Protein AF-A0A0A1UG20-F1 (afdb_monomer_lite)

Structure (mmCIF, N/CA/C/O backbone):
data_AF-A0A0A1UG20-F1
#
_entry.id   AF-A0A0A1UG20-F1
#
loop_
_atom_site.group_PDB
_atom_site.id
_atom_site.type_symbol
_atom_site.label_atom_id
_atom_site.label_alt_id
_atom_site.label_comp_id
_atom_site.label_asym_id
_atom_site.label_entity_id
_atom_site.label_seq_id
_atom_site.pdbx_PDB_ins_code
_atom_site.Cartn_x
_atom_site.Cartn_y
_atom_site.Cartn_z
_atom_site.occupancy
_atom_site.B_iso_or_equiv
_atom_site.auth_seq_id
_atom_site.auth_comp_id
_atom_site.auth_asym_id
_atom_site.auth_atom_id
_atom_site.pdbx_PDB_model_num
ATOM 1 N N . MET A 1 1 ? -6.340 -37.359 -7.517 1.00 39.59 1 MET A N 1
ATOM 2 C CA . MET A 1 1 ? -6.423 -36.038 -6.867 1.00 39.59 1 MET A CA 1
ATOM 3 C C . MET A 1 1 ? -5.984 -35.057 -7.921 1.00 39.59 1 MET A C 1
ATOM 5 O O . MET A 1 1 ? -4.804 -35.014 -8.227 1.00 39.59 1 MET A O 1
ATOM 9 N N . GLU A 1 2 ? -6.944 -34.431 -8.585 1.00 35.59 2 GLU A N 1
ATOM 10 C CA . GLU A 1 2 ? -6.674 -33.446 -9.628 1.00 35.59 2 GLU A CA 1
ATOM 11 C C . GLU A 1 2 ? -6.746 -32.072 -8.964 1.00 35.59 2 GLU A C 1
ATOM 13 O O . GLU A 1 2 ? -7.777 -31.706 -8.395 1.00 35.59 2 GLU A O 1
ATOM 18 N N . ASP A 1 3 ? -5.610 -31.373 -8.945 1.00 33.16 3 ASP A N 1
ATOM 19 C CA . ASP A 1 3 ? -5.498 -30.003 -8.455 1.00 33.16 3 ASP A CA 1
ATOM 20 C C . ASP A 1 3 ? -6.307 -29.081 -9.366 1.00 33.16 3 ASP A C 1
ATOM 22 O O . ASP A 1 3 ? -5.946 -28.801 -10.510 1.00 33.16 3 ASP A O 1
ATOM 26 N N . ASN A 1 4 ? -7.433 -28.616 -8.839 1.00 36.88 4 ASN A N 1
ATOM 27 C CA . ASN A 1 4 ? -8.356 -27.740 -9.537 1.00 36.88 4 ASN A CA 1
ATOM 28 C C . ASN A 1 4 ? -7.857 -26.293 -9.394 1.00 36.88 4 ASN A C 1
ATOM 30 O O . ASN A 1 4 ? -8.281 -25.551 -8.506 1.00 36.88 4 ASN A O 1
ATOM 34 N N . THR A 1 5 ? -6.890 -25.908 -10.230 1.00 36.38 5 THR A N 1
ATOM 35 C CA . THR A 1 5 ? -6.429 -24.517 -10.319 1.00 36.38 5 THR A CA 1
ATOM 36 C C . THR A 1 5 ? -7.330 -23.770 -11.296 1.00 36.38 5 THR A C 1
ATOM 38 O O . THR A 1 5 ? -7.166 -23.875 -12.508 1.00 36.38 5 THR A O 1
ATOM 41 N N . SER A 1 6 ? -8.300 -23.021 -10.776 1.00 35.72 6 SER A N 1
ATOM 42 C CA . SER A 1 6 ? -9.130 -22.135 -11.592 1.00 35.72 6 SER A CA 1
ATOM 43 C C . SER A 1 6 ? -8.295 -20.950 -12.095 1.00 35.72 6 SER A C 1
ATOM 45 O O . SER A 1 6 ? -8.078 -19.988 -11.360 1.00 35.72 6 SER A O 1
ATOM 47 N N . GLN A 1 7 ? -7.820 -21.013 -13.341 1.00 35.84 7 GLN A N 1
ATOM 48 C CA . GLN A 1 7 ? -7.382 -19.833 -14.090 1.00 35.84 7 GLN A CA 1
ATOM 49 C C . GLN A 1 7 ? -8.624 -19.104 -14.613 1.00 35.84 7 GLN A C 1
ATOM 51 O O . GLN A 1 7 ? -9.434 -19.686 -15.331 1.00 35.84 7 GLN A O 1
ATOM 56 N N . ILE A 1 8 ? -8.787 -17.838 -14.234 1.00 38.88 8 ILE A N 1
ATOM 57 C CA . ILE A 1 8 ? -9.775 -16.941 -14.838 1.00 38.88 8 ILE A CA 1
ATOM 58 C C . ILE A 1 8 ? -9.016 -16.084 -15.852 1.00 38.88 8 ILE A C 1
ATOM 60 O O . ILE A 1 8 ? -8.258 -15.194 -15.472 1.00 38.88 8 ILE A O 1
ATOM 64 N N . GLU A 1 9 ? -9.189 -16.393 -17.136 1.00 39.88 9 GLU A N 1
ATOM 65 C CA . GLU A 1 9 ? -8.783 -15.527 -18.243 1.00 39.88 9 GLU A CA 1
ATOM 66 C C . GLU A 1 9 ? -9.871 -14.477 -18.490 1.00 39.88 9 GLU A C 1
ATOM 68 O O . GLU A 1 9 ? -11.032 -14.815 -18.729 1.00 39.88 9 GLU A O 1
ATOM 73 N N . THR A 1 10 ? -9.493 -13.200 -18.504 1.00 35.12 10 THR A N 1
ATOM 74 C CA . THR A 1 10 ? -10.341 -12.131 -19.046 1.00 35.12 10 THR A CA 1
ATOM 75 C C . THR A 1 10 ? -9.516 -11.159 -19.887 1.00 35.12 10 THR A C 1
ATOM 77 O O . THR A 1 10 ? -8.696 -10.419 -19.362 1.00 35.12 10 THR A O 1
ATOM 80 N N . GLY A 1 11 ? -9.764 -11.227 -21.201 1.00 30.23 11 GLY A N 1
ATOM 81 C CA . GLY A 1 11 ? -9.888 -10.146 -22.193 1.00 30.23 11 GLY A CA 1
ATOM 82 C C . GLY A 1 11 ? -8.972 -8.920 -22.131 1.00 30.23 11 GLY A C 1
ATOM 83 O O . GLY A 1 11 ? -9.103 -8.070 -21.261 1.00 30.23 11 GLY A O 1
ATOM 84 N N . ALA A 1 12 ? -8.151 -8.764 -23.170 1.00 45.56 12 ALA A N 1
ATOM 85 C CA . ALA A 1 12 ? -7.237 -7.650 -23.387 1.00 45.56 12 ALA A CA 1
ATOM 86 C C . ALA A 1 12 ? -7.918 -6.289 -23.660 1.00 45.56 12 ALA A C 1
ATOM 88 O O . ALA A 1 12 ? -8.623 -6.126 -24.656 1.00 45.56 12 ALA A O 1
ATOM 89 N N . SER A 1 13 ? -7.548 -5.275 -22.872 1.00 35.97 13 SER A N 1
ATOM 90 C CA . SER A 1 13 ? -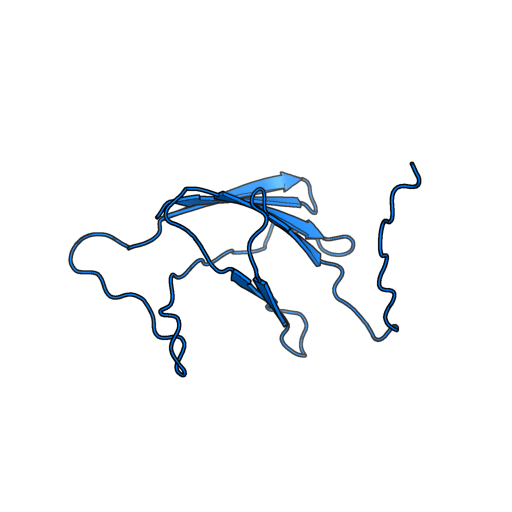7.376 -3.892 -23.339 1.00 35.97 13 SER A CA 1
ATOM 91 C C . SER A 1 13 ? -6.340 -3.168 -22.464 1.00 35.97 13 SER A C 1
ATOM 93 O O . SER A 1 13 ? -6.672 -2.695 -21.384 1.00 35.97 13 SER A O 1
ATOM 95 N N . GLY A 1 14 ? -5.080 -3.121 -22.920 1.00 40.84 14 GLY A N 1
ATOM 96 C CA . GLY A 1 14 ? -4.011 -2.260 -22.382 1.00 40.84 14 GLY A CA 1
ATOM 97 C C . GLY A 1 14 ? -3.812 -2.295 -20.862 1.00 40.84 14 GLY A C 1
ATOM 98 O O . GLY A 1 14 ? -3.948 -1.262 -20.217 1.00 40.84 14 GLY A O 1
ATOM 99 N N . HIS A 1 15 ? -3.504 -3.457 -20.282 1.00 44.91 15 HIS A N 1
ATOM 100 C CA . HIS A 1 15 ? -3.252 -3.569 -18.843 1.00 44.91 15 HIS A CA 1
ATOM 101 C C . HIS A 1 15 ? -1.839 -3.093 -18.477 1.00 44.91 15 HIS A C 1
ATOM 103 O O . HIS A 1 15 ? -0.868 -3.558 -19.073 1.00 44.91 15 HIS A O 1
ATOM 109 N N . PRO A 1 16 ? -1.674 -2.231 -17.461 1.00 51.25 16 PRO A N 1
ATOM 110 C CA . PRO A 1 16 ? -0.395 -2.079 -16.789 1.00 51.25 16 PRO A CA 1
ATOM 111 C C . PRO A 1 16 ? -0.170 -3.345 -15.958 1.00 51.25 16 PRO A C 1
ATOM 113 O O . PRO A 1 16 ? -0.896 -3.605 -14.994 1.00 51.25 16 PRO A O 1
ATOM 116 N N . ASP A 1 17 ? 0.794 -4.156 -16.389 1.00 68.38 17 ASP A N 1
ATOM 117 C CA . ASP A 1 17 ? 1.116 -5.475 -15.848 1.00 68.38 17 ASP A CA 1
ATOM 118 C C . ASP A 1 17 ? 1.647 -5.393 -14.411 1.00 68.38 17 ASP A C 1
ATOM 120 O O . ASP A 1 17 ? 2.853 -5.478 -14.199 1.00 68.38 17 ASP A O 1
ATOM 124 N N . PHE A 1 18 ? 0.787 -5.214 -13.410 1.00 67.75 18 PHE A N 1
ATOM 125 C CA . PHE A 1 18 ? 1.178 -5.315 -12.003 1.00 67.75 18 PHE A CA 1
ATOM 126 C C . PHE A 1 18 ? 0.439 -6.466 -11.333 1.00 67.75 18 PHE A C 1
ATOM 128 O O . PHE A 1 18 ? -0.788 -6.430 -11.233 1.00 67.75 18 PHE A O 1
ATOM 135 N N . ILE A 1 19 ? 1.182 -7.440 -10.819 1.00 73.69 19 ILE A N 1
ATOM 136 C CA . ILE A 1 19 ? 0.685 -8.497 -9.944 1.00 73.69 19 ILE A CA 1
ATOM 137 C C . ILE A 1 19 ? 0.947 -8.070 -8.504 1.00 73.69 19 ILE A C 1
ATOM 139 O O . ILE A 1 19 ? 2.089 -7.821 -8.117 1.00 73.69 19 ILE A O 1
ATOM 143 N N . ILE A 1 20 ? -0.110 -8.012 -7.699 1.00 73.31 20 ILE A N 1
ATOM 144 C CA . ILE A 1 20 ? -0.004 -7.727 -6.271 1.00 73.31 20 ILE A CA 1
ATOM 145 C C . ILE A 1 20 ? -0.404 -8.990 -5.517 1.00 73.31 20 ILE A C 1
ATOM 147 O O . ILE A 1 20 ? -1.497 -9.521 -5.687 1.00 73.31 20 ILE A O 1
ATOM 151 N N . SER A 1 21 ? 0.529 -9.513 -4.730 1.00 74.56 21 SER A N 1
ATOM 152 C CA . SER A 1 21 ? 0.380 -10.747 -3.965 1.00 74.56 21 SER A CA 1
ATOM 153 C C . SER A 1 21 ? 0.528 -10.473 -2.477 1.00 74.56 21 SER A C 1
ATOM 155 O O . SER A 1 21 ? 1.289 -9.605 -2.060 1.00 74.56 21 SER A O 1
ATOM 157 N N . TYR A 1 22 ? -0.181 -11.248 -1.662 1.00 75.12 22 TYR A N 1
ATOM 158 C CA . TYR A 1 22 ? -0.207 -11.091 -0.212 1.00 75.12 22 TYR A CA 1
ATOM 159 C C . TYR A 1 22 ? 0.155 -12.408 0.448 1.00 75.12 22 TYR A C 1
ATOM 161 O O . TYR A 1 22 ? -0.407 -13.451 0.115 1.00 75.12 22 TYR A O 1
ATOM 169 N N . HIS A 1 23 ? 1.030 -12.370 1.450 1.00 69.44 23 HIS A N 1
ATOM 170 C CA . HIS A 1 23 ? 1.371 -13.560 2.238 1.00 69.44 23 HIS A CA 1
ATOM 171 C C . HIS A 1 23 ? 0.310 -13.875 3.316 1.00 69.44 23 HIS A C 1
ATOM 173 O O . HIS A 1 23 ? 0.616 -14.449 4.354 1.00 69.44 23 HIS A O 1
ATOM 179 N N . HIS A 1 24 ? -0.951 -13.512 3.061 1.00 61.19 24 HIS A N 1
ATOM 180 C CA . HIS A 1 24 ? -2.141 -13.899 3.814 1.00 61.19 24 HIS A CA 1
ATOM 181 C C . HIS A 1 24 ? -3.325 -14.000 2.840 1.00 61.19 24 HIS A C 1
ATOM 183 O O . HIS A 1 24 ? -3.569 -13.082 2.061 1.00 61.19 24 HIS A O 1
ATOM 189 N N . LYS A 1 25 ? -4.081 -15.109 2.880 1.00 58.62 25 LYS A N 1
ATOM 190 C CA . LYS A 1 25 ? -5.306 -15.280 2.076 1.00 58.62 25 LYS A CA 1
ATOM 191 C C . LYS A 1 25 ? -6.425 -14.417 2.663 1.00 58.62 25 LYS A C 1
ATOM 193 O O . LYS A 1 25 ? -7.216 -14.894 3.475 1.00 58.62 25 LYS A O 1
ATOM 198 N N . LEU A 1 26 ? -6.449 -13.144 2.290 1.00 65.25 26 LEU A N 1
ATOM 199 C CA . LEU A 1 26 ? -7.459 -12.179 2.710 1.00 65.25 26 LEU A CA 1
ATOM 200 C C . LEU A 1 26 ? -8.244 -11.674 1.490 1.00 65.25 26 LEU A C 1
ATOM 202 O O . LEU A 1 26 ? -7.677 -11.583 0.396 1.00 65.25 26 LEU A O 1
ATOM 206 N N . PRO A 1 27 ? -9.543 -11.361 1.646 1.00 63.31 27 PRO A N 1
ATOM 207 C CA . PRO A 1 27 ? -10.299 -10.667 0.611 1.00 63.31 27 PRO A CA 1
ATOM 208 C C . PRO A 1 27 ? -9.630 -9.336 0.245 1.00 63.31 27 PRO A C 1
ATOM 210 O O . PRO A 1 27 ? -9.155 -8.618 1.1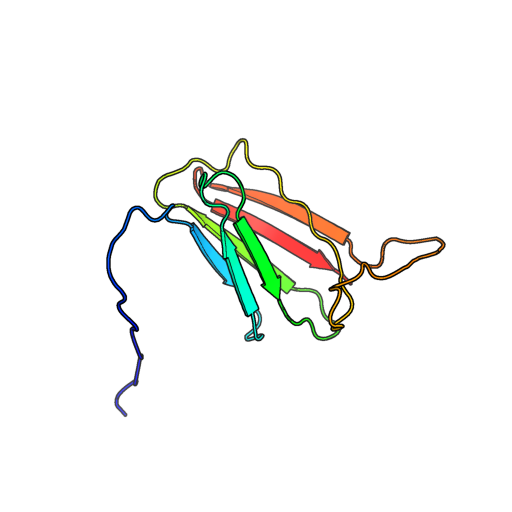31 1.00 63.31 27 PRO A O 1
ATOM 213 N N . HIS A 1 28 ? -9.615 -9.006 -1.046 1.00 70.25 28 HIS A N 1
ATOM 214 C CA . HIS A 1 28 ? -9.087 -7.741 -1.548 1.00 70.25 28 HIS A CA 1
ATOM 215 C C . HIS A 1 28 ? -9.921 -7.205 -2.720 1.00 70.25 28 HIS A C 1
ATOM 217 O O . HIS A 1 28 ? -10.625 -7.956 -3.393 1.00 70.25 28 HIS A O 1
ATOM 223 N N . GLU A 1 29 ? -9.835 -5.897 -2.941 1.00 70.06 29 GLU A N 1
ATOM 224 C CA . GLU A 1 29 ? -10.437 -5.165 -4.055 1.00 70.06 29 GLU A CA 1
ATOM 225 C C . GLU A 1 29 ? -9.340 -4.336 -4.734 1.00 70.06 29 GLU A C 1
ATOM 227 O O . GLU A 1 29 ? -8.627 -3.593 -4.062 1.00 70.06 29 GLU A O 1
ATOM 232 N N . GLU A 1 30 ? -9.215 -4.427 -6.057 1.00 68.31 30 GLU A N 1
ATOM 233 C CA . GLU A 1 30 ? -8.259 -3.638 -6.839 1.00 68.31 30 GLU A CA 1
ATOM 234 C C . GLU A 1 30 ? -8.991 -2.604 -7.704 1.00 68.31 30 GLU A C 1
ATOM 236 O O . GLU A 1 30 ? -9.999 -2.906 -8.342 1.00 68.31 30 GLU A O 1
ATOM 241 N N . ARG A 1 31 ? -8.471 -1.373 -7.736 1.00 68.44 31 ARG A N 1
ATOM 242 C CA . ARG A 1 31 ? -8.907 -0.304 -8.640 1.00 68.44 31 ARG A CA 1
ATOM 243 C C . ARG A 1 31 ? -7.692 0.356 -9.277 1.00 68.44 31 ARG A C 1
ATOM 245 O O . ARG A 1 31 ? -6.681 0.585 -8.619 1.00 68.44 31 ARG A O 1
ATOM 252 N N . GLN A 1 32 ? -7.802 0.711 -10.548 1.00 64.31 32 GLN A N 1
ATOM 253 C CA . GLN A 1 32 ? -6.748 1.398 -11.288 1.00 64.31 32 GLN A CA 1
ATOM 254 C C . GLN A 1 32 ? -7.306 2.674 -11.910 1.00 64.31 32 GLN A C 1
ATOM 256 O O . GLN A 1 32 ? -8.427 2.674 -12.423 1.00 64.31 32 GLN A O 1
ATOM 261 N N . LEU A 1 33 ? -6.541 3.765 -11.846 1.00 60.12 33 LEU A N 1
ATOM 262 C CA . LEU A 1 33 ? -6.894 4.983 -12.568 1.00 60.12 33 LEU A CA 1
ATOM 263 C C . LEU A 1 33 ? -6.749 4.767 -14.082 1.00 60.12 33 LEU A C 1
ATOM 265 O O . LEU A 1 33 ? -5.879 4.030 -14.539 1.00 60.12 33 LEU A O 1
ATOM 269 N N . LEU A 1 34 ? -7.597 5.443 -14.862 1.00 54.28 34 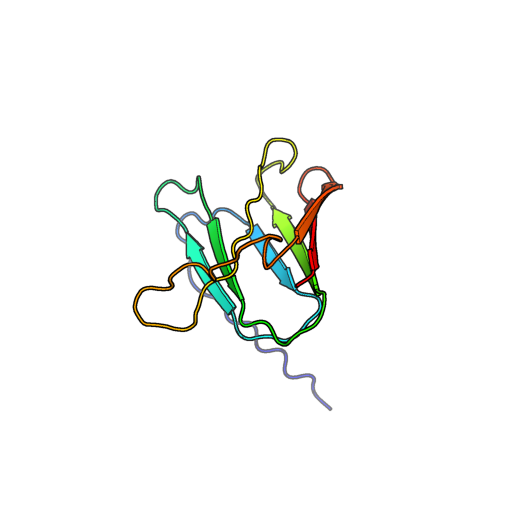LEU A N 1
ATOM 270 C CA . LEU A 1 34 ? -7.643 5.349 -16.331 1.00 54.28 34 LEU A CA 1
ATOM 271 C C . LEU A 1 34 ? -6.325 5.740 -17.019 1.00 54.28 34 LEU A C 1
ATOM 273 O O . LEU A 1 34 ? -6.085 5.339 -18.153 1.00 54.28 34 LEU A O 1
ATOM 277 N N . ASP A 1 35 ? -5.488 6.528 -16.348 1.00 60.78 35 ASP A N 1
ATOM 278 C CA . ASP A 1 35 ? -4.178 6.968 -16.831 1.00 60.78 35 ASP A CA 1
ATOM 279 C C . ASP A 1 35 ? -3.050 5.958 -16.539 1.00 60.78 35 ASP A C 1
ATOM 281 O O . ASP A 1 35 ? -1.912 6.172 -16.952 1.00 60.78 35 ASP A O 1
ATOM 285 N N . GLY A 1 36 ? -3.346 4.871 -15.814 1.00 59.62 36 GLY A N 1
ATOM 286 C CA . GLY A 1 36 ? -2.383 3.846 -15.413 1.00 59.62 36 GLY A CA 1
ATOM 287 C C . GLY A 1 36 ? -1.339 4.307 -14.389 1.00 59.62 36 GLY A C 1
ATOM 288 O O . GLY A 1 36 ? -0.465 3.514 -14.044 1.00 59.62 36 GLY A O 1
ATOM 289 N N . SER A 1 37 ? -1.415 5.549 -13.890 1.00 67.38 37 SER A N 1
ATOM 290 C CA . SER A 1 37 ? -0.384 6.157 -13.034 1.00 67.38 37 SER A CA 1
ATOM 291 C C . SER A 1 37 ? -0.471 5.696 -11.582 1.00 67.38 37 SER A C 1
ATOM 293 O O . SER A 1 37 ? 0.538 5.602 -10.886 1.00 67.38 37 SER A O 1
ATOM 295 N N . THR A 1 38 ? -1.688 5.395 -11.128 1.00 71.75 38 THR A N 1
ATOM 296 C CA . THR A 1 38 ? -1.972 5.018 -9.745 1.00 71.75 38 THR A CA 1
ATOM 297 C C . THR A 1 38 ? -2.804 3.745 -9.712 1.00 71.75 38 THR A C 1
ATOM 299 O O . THR A 1 38 ? -3.852 3.638 -10.361 1.00 71.75 38 THR A O 1
ATOM 302 N N . LYS A 1 39 ? -2.344 2.779 -8.915 1.00 73.31 39 LYS A N 1
ATOM 303 C CA . LYS A 1 39 ? -3.060 1.543 -8.602 1.00 73.31 39 LYS A CA 1
ATOM 304 C C . LYS A 1 39 ? -3.424 1.569 -7.121 1.00 73.31 39 LYS A C 1
ATOM 306 O O . LYS A 1 39 ? -2.559 1.760 -6.273 1.00 73.31 39 LYS A O 1
ATOM 311 N N . THR A 1 40 ? -4.699 1.389 -6.812 1.00 77.81 40 THR A N 1
ATOM 312 C CA . THR A 1 40 ? -5.213 1.338 -5.443 1.00 77.81 40 THR A CA 1
ATOM 313 C C . THR A 1 40 ? -5.648 -0.083 -5.140 1.00 77.81 40 THR A C 1
ATOM 315 O O . THR A 1 40 ? -6.471 -0.643 -5.863 1.00 77.81 40 THR A O 1
ATOM 318 N N . VAL A 1 41 ? -5.146 -0.657 -4.046 1.00 76.12 41 VAL A N 1
ATOM 319 C CA . VAL A 1 41 ? -5.600 -1.972 -3.586 1.00 76.12 41 VAL A CA 1
ATOM 320 C C . VAL A 1 41 ? -6.074 -1.903 -2.147 1.00 76.12 41 VAL A C 1
ATOM 322 O O . VAL A 1 41 ? -5.338 -1.476 -1.262 1.00 76.12 41 VAL A O 1
ATOM 325 N 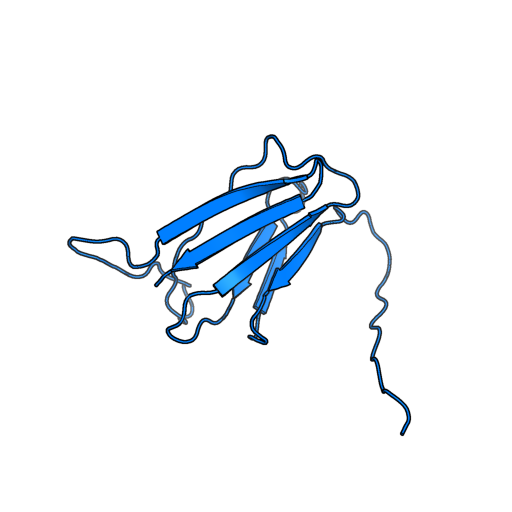N . GLY A 1 42 ? -7.316 -2.322 -1.921 1.00 76.31 42 GLY A N 1
ATOM 326 C CA . GLY A 1 42 ? -7.897 -2.491 -0.597 1.00 76.31 42 GLY A CA 1
ATOM 327 C C . GLY A 1 42 ? -7.782 -3.943 -0.157 1.00 76.31 42 GLY A C 1
ATOM 328 O O . GLY A 1 42 ? -8.173 -4.839 -0.897 1.00 76.31 42 GLY A O 1
ATOM 329 N N . VAL A 1 43 ? -7.275 -4.182 1.051 1.00 74.25 43 VAL A N 1
ATOM 330 C CA . VAL A 1 43 ? -7.145 -5.523 1.641 1.00 74.25 43 VAL A CA 1
ATOM 331 C C . VAL A 1 43 ? -7.848 -5.529 2.989 1.00 74.25 43 VAL A C 1
ATOM 333 O O . VAL A 1 43 ? -7.639 -4.628 3.800 1.00 74.25 43 VAL A O 1
ATOM 336 N N . VAL A 1 44 ? -8.669 -6.546 3.249 1.00 75.50 44 VAL A N 1
ATOM 337 C CA . VAL A 1 44 ? -9.319 -6.719 4.555 1.00 75.50 44 VAL A CA 1
ATOM 338 C C . VAL A 1 44 ? -8.323 -7.347 5.520 1.00 75.50 44 VAL A C 1
ATOM 340 O O . VAL A 1 44 ? -7.970 -8.510 5.355 1.00 75.50 44 VAL A O 1
ATOM 343 N N . ILE A 1 45 ? -7.878 -6.615 6.542 1.00 70.38 45 ILE A N 1
ATOM 344 C CA . ILE A 1 45 ? -6.825 -7.087 7.452 1.00 70.38 45 ILE A CA 1
ATOM 345 C C . ILE A 1 45 ? -7.425 -7.613 8.763 1.00 70.38 45 ILE A C 1
ATOM 347 O O . I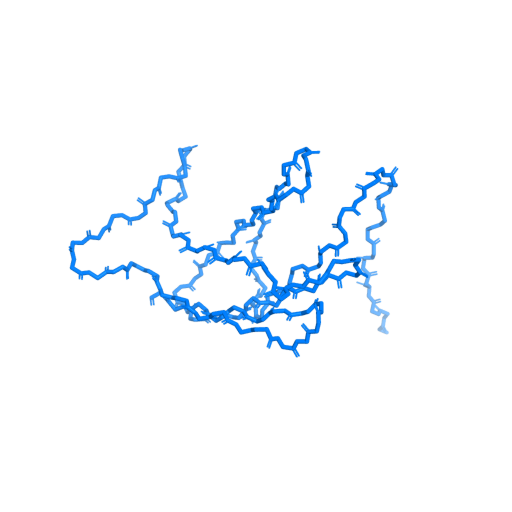LE A 1 45 ? -8.292 -6.990 9.370 1.00 70.38 45 ILE A O 1
ATOM 351 N N . LYS A 1 46 ? -6.929 -8.766 9.229 1.00 66.62 46 LYS A N 1
ATOM 352 C CA . LYS A 1 46 ? -7.086 -9.236 10.618 1.00 66.62 46 LYS A CA 1
ATOM 353 C C . LYS A 1 46 ? -5.809 -8.872 11.373 1.00 66.62 46 LYS A C 1
ATOM 355 O O . LYS A 1 46 ? -4.760 -8.978 10.760 1.00 66.62 46 LYS A O 1
ATOM 360 N N . GLN A 1 47 ? -5.899 -8.440 12.636 1.00 66.31 47 GLN A N 1
ATOM 361 C CA . GLN A 1 47 ? -4.819 -7.890 13.493 1.00 66.31 47 GLN A CA 1
ATOM 362 C C . GLN A 1 47 ? -3.480 -8.671 13.474 1.00 66.31 47 GLN A C 1
ATOM 364 O O . GLN A 1 47 ? -3.119 -9.353 14.430 1.00 66.31 47 GLN A O 1
ATOM 369 N N . SER A 1 48 ? -2.730 -8.592 12.382 1.00 73.06 48 SER A N 1
ATOM 370 C CA . SER A 1 48 ? -1.451 -9.261 12.185 1.00 73.06 48 SER A CA 1
ATOM 371 C C . SER A 1 48 ? -0.660 -8.521 11.122 1.00 73.06 48 SER A C 1
ATOM 373 O O . SER A 1 48 ? -1.230 -8.060 10.132 1.00 73.06 48 SER A O 1
ATOM 375 N N . SER A 1 49 ? 0.655 -8.457 11.307 1.00 79.38 49 SER A N 1
ATOM 376 C CA . SER A 1 49 ? 1.574 -7.994 10.272 1.00 79.38 49 SER A CA 1
ATOM 377 C C . SER A 1 49 ? 1.452 -8.860 9.021 1.00 79.38 49 SER A C 1
ATOM 379 O O . SER A 1 49 ? 1.258 -10.071 9.121 1.00 79.38 49 SER A O 1
ATOM 381 N N . PHE A 1 50 ? 1.606 -8.260 7.847 1.00 82.94 50 PHE A N 1
ATOM 382 C CA . PHE A 1 50 ? 1.565 -8.991 6.584 1.00 82.94 50 PHE A CA 1
ATOM 383 C C . PHE A 1 50 ? 2.496 -8.360 5.552 1.00 82.94 50 PHE A C 1
ATOM 385 O O . PHE A 1 50 ? 2.863 -7.188 5.645 1.00 82.94 50 PHE A O 1
ATOM 392 N N . LEU A 1 51 ? 2.893 -9.177 4.578 1.00 85.69 51 LEU A N 1
ATOM 393 C CA . LEU A 1 51 ? 3.755 -8.782 3.472 1.00 85.69 51 LEU A CA 1
ATOM 394 C C . LEU A 1 51 ? 2.927 -8.663 2.193 1.00 85.69 51 LEU A C 1
ATOM 396 O O . LEU A 1 51 ? 2.208 -9.600 1.828 1.00 85.69 51 LEU A O 1
ATOM 400 N N . VAL A 1 52 ? 3.080 -7.529 1.516 1.00 86.75 52 VAL A N 1
ATOM 401 C CA . VAL A 1 52 ? 2.618 -7.303 0.146 1.00 86.75 52 VAL A CA 1
ATOM 402 C C . VAL A 1 52 ? 3.820 -7.411 -0.776 1.00 86.75 52 VAL A C 1
ATOM 404 O O . VAL A 1 52 ? 4.853 -6.789 -0.538 1.00 86.75 52 VAL A O 1
ATOM 407 N N . VAL A 1 53 ? 3.681 -8.186 -1.839 1.00 87.25 53 VAL A N 1
ATOM 408 C CA . VAL A 1 53 ? 4.666 -8.298 -2.909 1.00 87.25 53 VAL A CA 1
ATOM 409 C C . VAL A 1 53 ? 4.041 -7.709 -4.161 1.00 87.25 53 VAL A C 1
ATOM 411 O O . VAL A 1 53 ? 3.007 -8.183 -4.627 1.00 87.25 53 VAL A O 1
ATOM 414 N N . ILE A 1 54 ? 4.658 -6.660 -4.687 1.00 87.38 54 ILE A N 1
ATOM 415 C CA . ILE A 1 54 ? 4.256 -5.979 -5.913 1.00 87.38 54 ILE A CA 1
ATOM 416 C C . ILE A 1 54 ? 5.262 -6.378 -6.986 1.00 87.38 54 ILE A C 1
ATOM 418 O O . ILE A 1 54 ? 6.462 -6.180 -6.810 1.00 87.38 54 ILE A O 1
ATOM 422 N N . VAL A 1 55 ? 4.782 -6.936 -8.091 1.00 85.75 55 VAL A N 1
ATOM 423 C CA . VAL A 1 55 ? 5.594 -7.296 -9.255 1.00 85.75 55 VAL A CA 1
ATOM 424 C C . VAL A 1 55 ? 5.019 -6.595 -10.470 1.00 85.75 55 VAL A C 1
ATOM 426 O O . VAL A 1 55 ? 3.819 -6.670 -10.700 1.00 85.75 55 VAL A O 1
ATOM 429 N N . SER A 1 56 ? 5.859 -5.930 -11.254 1.00 83.12 56 SER A N 1
ATOM 430 C CA . SER A 1 56 ? 5.502 -5.428 -12.574 1.00 83.12 56 SER A CA 1
ATOM 431 C C . SER A 1 56 ? 6.111 -6.304 -13.671 1.00 83.12 56 SER A C 1
ATOM 433 O O . SER A 1 56 ? 7.208 -6.825 -13.490 1.00 83.12 56 SER A O 1
ATOM 435 N N . HIS A 1 57 ? 5.459 -6.452 -14.825 1.00 78.50 57 HIS A N 1
ATOM 436 C CA . HIS A 1 57 ? 6.094 -7.082 -15.996 1.00 78.50 57 HIS A CA 1
ATOM 437 C C . HIS A 1 57 ? 6.659 -6.071 -16.994 1.00 78.50 57 HIS A C 1
ATOM 439 O O . HIS A 1 57 ? 7.511 -6.426 -17.805 1.00 78.50 57 HIS A O 1
ATOM 445 N N . THR A 1 58 ? 6.207 -4.818 -16.941 1.00 76.62 58 THR A N 1
ATOM 446 C CA . THR A 1 58 ? 6.502 -3.815 -17.977 1.00 76.62 58 THR A CA 1
ATOM 447 C C . THR A 1 58 ? 7.149 -2.547 -17.445 1.00 76.62 58 THR A C 1
ATOM 449 O O . THR A 1 58 ? 7.794 -1.837 -18.215 1.00 76.62 58 THR A O 1
ATOM 452 N N . VAL A 1 59 ? 7.028 -2.258 -16.146 1.00 79.12 59 VAL A N 1
ATOM 453 C CA . VAL A 1 59 ? 7.466 -0.988 -15.557 1.00 79.12 59 VAL A CA 1
ATOM 454 C C . VAL A 1 59 ? 8.494 -1.237 -14.457 1.00 79.12 59 VAL A C 1
ATOM 456 O O . VAL A 1 59 ? 8.330 -2.135 -13.631 1.00 79.12 59 VAL A O 1
ATOM 459 N N . SER A 1 60 ? 9.572 -0.448 -14.454 1.00 83.56 60 SER A N 1
ATOM 460 C CA . SER A 1 60 ? 10.521 -0.444 -13.338 1.00 83.56 60 SER A CA 1
ATOM 461 C C . SER A 1 60 ? 9.868 0.178 -12.105 1.00 83.56 60 SER A C 1
ATOM 463 O O . SER A 1 60 ? 9.247 1.235 -12.206 1.00 83.56 60 SER A O 1
ATOM 465 N N . LEU A 1 61 ? 10.028 -0.455 -10.945 1.00 86.06 61 LEU A N 1
ATOM 466 C CA . LEU A 1 61 ? 9.476 0.033 -9.679 1.00 86.06 61 LEU A CA 1
ATOM 467 C C . LEU A 1 61 ? 10.433 0.960 -8.916 1.00 86.06 61 LEU A C 1
ATOM 469 O O . LEU A 1 61 ? 10.062 1.463 -7.861 1.00 86.06 61 LEU A O 1
ATOM 473 N N . GLU A 1 62 ? 11.646 1.207 -9.423 1.00 85.06 62 GLU A N 1
ATOM 474 C CA . GLU A 1 62 ? 12.686 1.977 -8.715 1.00 85.06 62 GLU A CA 1
ATOM 475 C C . GLU A 1 62 ? 12.258 3.401 -8.326 1.00 85.06 62 GLU A C 1
ATOM 477 O O . GLU A 1 62 ? 12.711 3.923 -7.310 1.00 85.06 62 GLU A O 1
ATOM 482 N N . SER A 1 63 ? 11.386 4.031 -9.119 1.00 82.38 63 SER A N 1
ATOM 483 C CA . SER A 1 63 ? 10.864 5.382 -8.874 1.00 82.38 63 SER A CA 1
ATOM 484 C C . SER A 1 63 ? 9.442 5.403 -8.303 1.00 82.38 63 SER A C 1
ATOM 486 O O . SER A 1 63 ? 8.867 6.480 -8.133 1.00 82.38 63 SER A O 1
ATOM 488 N N . CYS A 1 64 ? 8.859 4.240 -8.003 1.00 82.88 64 CYS A N 1
ATOM 489 C CA . CYS A 1 64 ? 7.521 4.158 -7.434 1.00 82.88 64 CYS A CA 1
ATOM 490 C C . CYS A 1 64 ? 7.535 4.510 -5.944 1.00 82.88 64 CYS A C 1
ATOM 492 O O . CYS A 1 64 ? 8.377 4.039 -5.181 1.00 82.88 64 CYS A O 1
ATOM 494 N N . SER A 1 65 ? 6.546 5.290 -5.517 1.00 85.81 65 SER A N 1
ATOM 495 C CA . SER A 1 65 ? 6.231 5.482 -4.106 1.00 85.81 65 SER A CA 1
ATOM 496 C C . SER A 1 65 ? 5.069 4.582 -3.695 1.00 85.81 65 SER A C 1
ATOM 498 O O . SER A 1 65 ? 4.187 4.264 -4.493 1.00 85.81 65 SER A O 1
ATOM 500 N N . VAL A 1 66 ? 5.070 4.178 -2.428 1.00 87.50 66 VAL A N 1
ATOM 501 C CA . VAL A 1 66 ? 3.953 3.471 -1.804 1.00 87.50 66 VAL A CA 1
ATOM 502 C C . VAL A 1 66 ? 3.463 4.293 -0.629 1.00 87.50 66 VAL A C 1
ATOM 504 O O . VAL A 1 66 ? 4.259 4.757 0.186 1.00 87.50 66 VAL A O 1
ATOM 507 N N . ASP A 1 67 ? 2.147 4.439 -0.549 1.00 89.31 67 ASP A N 1
ATOM 508 C CA . ASP A 1 67 ? 1.451 4.966 0.615 1.00 89.31 67 ASP A CA 1
ATOM 509 C C . ASP A 1 67 ? 0.473 3.905 1.123 1.00 89.31 67 ASP A C 1
ATOM 511 O O . ASP A 1 67 ? -0.131 3.170 0.337 1.00 89.31 67 ASP A O 1
ATOM 515 N N . CYS A 1 68 ? 0.370 3.765 2.441 1.00 89.00 68 CYS A N 1
ATOM 516 C CA . CYS A 1 68 ? -0.493 2.773 3.068 1.00 89.00 68 CYS A CA 1
ATOM 517 C C . CYS A 1 68 ? -1.290 3.421 4.190 1.00 89.00 68 CYS A C 1
ATOM 519 O O . CYS A 1 68 ? -0.726 3.902 5.176 1.00 89.00 68 CYS A O 1
ATOM 521 N N . THR A 1 69 ? -2.610 3.343 4.055 1.00 88.81 69 THR A N 1
ATOM 522 C CA . THR A 1 69 ? -3.565 3.990 4.952 1.00 88.81 69 THR A CA 1
ATOM 523 C C . THR A 1 69 ? -4.591 2.968 5.417 1.00 88.81 69 THR A C 1
ATOM 525 O O . THR A 1 69 ? -5.112 2.185 4.622 1.00 88.81 69 THR A O 1
ATOM 528 N N . LEU A 1 70 ? -4.863 2.953 6.723 1.00 88.12 70 LEU A N 1
ATOM 529 C CA . LEU A 1 70 ? -5.876 2.083 7.309 1.00 88.12 70 LEU A CA 1
ATOM 530 C C . LEU A 1 70 ? -7.233 2.786 7.257 1.00 88.12 70 LEU A C 1
ATOM 532 O O . LEU A 1 70 ? -7.366 3.902 7.759 1.00 88.12 70 LEU A O 1
ATOM 536 N N . LEU A 1 71 ? -8.228 2.125 6.670 1.00 88.75 71 LEU A N 1
ATOM 537 C CA . LEU A 1 71 ? -9.575 2.660 6.478 1.00 88.75 71 LEU A CA 1
ATOM 538 C C . LEU A 1 71 ? -10.592 1.845 7.286 1.00 88.75 71 LEU A C 1
ATOM 540 O O . LEU A 1 71 ? -10.438 0.633 7.447 1.00 88.75 71 LEU A O 1
ATOM 544 N N . TYR A 1 72 ? -11.643 2.500 7.771 1.00 85.62 72 TYR A N 1
ATOM 545 C CA . TYR A 1 72 ? -12.825 1.824 8.291 1.00 85.62 72 TYR A CA 1
ATOM 546 C C . TYR A 1 72 ? -13.593 1.148 7.154 1.00 85.62 72 TYR A C 1
ATOM 548 O O . TYR A 1 72 ? -13.736 1.703 6.063 1.00 85.62 72 TYR A O 1
ATOM 556 N N . ASP A 1 73 ? -14.159 -0.025 7.438 1.00 81.50 73 ASP A N 1
ATOM 557 C CA . ASP A 1 73 ? -15.095 -0.704 6.539 1.00 81.50 73 ASP A CA 1
ATOM 558 C C . ASP A 1 73 ? -16.486 -0.052 6.633 1.00 81.50 73 ASP A C 1
ATOM 560 O O . ASP A 1 73 ? -17.425 -0.576 7.231 1.00 81.50 73 ASP A O 1
ATOM 564 N N . ASN A 1 74 ? -16.581 1.180 6.135 1.00 84.94 74 ASN A N 1
ATOM 565 C CA . ASN A 1 74 ? -17.815 1.948 6.032 1.00 84.94 74 ASN A CA 1
ATOM 566 C C . ASN A 1 74 ? -18.008 2.449 4.593 1.00 84.94 74 ASN A C 1
ATOM 568 O O . ASN A 1 74 ? -17.115 2.347 3.752 1.00 84.94 74 ASN A O 1
ATOM 572 N N . ALA A 1 75 ? -19.186 3.003 4.301 1.00 83.06 75 ALA A N 1
ATOM 573 C CA . ALA A 1 75 ? -19.527 3.464 2.953 1.00 83.06 75 ALA A CA 1
ATOM 574 C C . ALA A 1 75 ? -18.558 4.532 2.405 1.00 83.06 75 ALA A C 1
ATOM 576 O O . ALA A 1 75 ? -18.359 4.618 1.196 1.00 83.06 75 ALA A O 1
ATOM 577 N N . GLU A 1 76 ? -17.949 5.322 3.288 1.00 86.50 76 GLU A N 1
ATOM 578 C CA . GLU A 1 76 ? -17.045 6.420 2.938 1.00 86.50 76 GLU A CA 1
ATOM 579 C C . GLU A 1 76 ? -15.576 5.980 2.857 1.00 86.50 76 GLU A C 1
ATOM 581 O O . GLU A 1 76 ? -14.736 6.760 2.416 1.00 86.50 76 GLU A O 1
ATOM 586 N N . LYS A 1 77 ? -15.259 4.740 3.268 1.00 84.06 77 LYS A N 1
ATOM 587 C CA . LYS A 1 77 ? -13.895 4.230 3.466 1.00 84.06 77 LYS A CA 1
ATOM 588 C C . LYS A 1 77 ? -13.018 5.245 4.218 1.00 84.06 77 LYS A C 1
ATOM 590 O O . LYS A 1 77 ? -11.911 5.552 3.785 1.00 84.06 77 LYS A O 1
ATOM 595 N N . SER A 1 78 ? -13.535 5.809 5.313 1.00 88.62 78 SER A N 1
ATOM 596 C CA . SER A 1 78 ? -12.846 6.879 6.047 1.00 88.62 78 SER A CA 1
ATOM 597 C C . SER A 1 78 ? -11.587 6.385 6.766 1.00 88.62 78 SER A C 1
ATOM 599 O O . SER A 1 78 ? -11.522 5.240 7.212 1.00 88.62 78 SER A O 1
ATOM 601 N N . GLU A 1 79 ? -10.579 7.248 6.899 1.00 90.06 79 GLU A N 1
ATOM 602 C CA . GLU A 1 79 ? -9.327 6.901 7.578 1.00 90.06 79 GLU A CA 1
ATOM 603 C C . GLU A 1 79 ? -9.534 6.593 9.067 1.00 90.06 79 GLU A C 1
ATOM 605 O O . GLU A 1 79 ? -10.317 7.244 9.767 1.00 90.06 79 GLU A O 1
ATOM 610 N N . VAL A 1 80 ? -8.791 5.610 9.578 1.00 89.25 80 VAL A N 1
ATOM 611 C CA . VAL A 1 80 ? -8.788 5.291 11.007 1.00 89.25 80 VAL A CA 1
ATOM 612 C C . VAL A 1 80 ? -8.081 6.401 11.783 1.00 89.25 80 VAL A C 1
ATOM 614 O O . VAL A 1 80 ? -6.879 6.627 11.642 1.00 89.25 80 VAL A O 1
ATOM 617 N N . HIS A 1 81 ? -8.835 7.084 12.645 1.00 86.25 81 HIS A N 1
ATOM 618 C CA . HIS A 1 81 ? -8.307 8.141 13.503 1.00 86.25 81 HIS A CA 1
ATOM 619 C C . HIS A 1 81 ? -7.316 7.616 14.546 1.00 86.25 81 HIS A C 1
ATOM 621 O O . HIS A 1 81 ? -7.497 6.548 15.131 1.00 86.25 81 HIS A O 1
ATOM 627 N N . PHE A 1 82 ? -6.310 8.433 14.849 1.00 84.56 82 PHE A N 1
ATOM 628 C CA . PHE A 1 82 ? -5.342 8.187 15.909 1.00 84.56 82 PHE A CA 1
ATOM 629 C C . PHE A 1 82 ? -4.940 9.495 16.595 1.00 84.56 82 PHE A C 1
ATOM 631 O O . PHE A 1 82 ? -5.013 10.563 15.995 1.00 84.56 82 PHE A O 1
ATOM 638 N N . ILE A 1 83 ? -4.522 9.411 17.861 1.00 79.81 83 ILE A N 1
ATOM 639 C CA . ILE A 1 83 ? -4.130 10.591 18.651 1.00 79.81 83 ILE A CA 1
ATOM 640 C C . ILE A 1 83 ? -2.605 10.746 18.663 1.00 79.81 83 ILE A C 1
ATOM 642 O O . ILE A 1 83 ? -2.090 11.792 18.290 1.00 79.81 83 ILE A O 1
ATOM 646 N N . ASN A 1 84 ? -1.876 9.692 19.051 1.00 82.75 84 ASN A N 1
ATOM 647 C CA . ASN A 1 84 ? -0.429 9.779 19.302 1.00 82.75 84 ASN A CA 1
ATOM 648 C C . ASN A 1 84 ? 0.431 8.901 18.382 1.00 82.75 84 ASN A C 1
ATOM 650 O O . ASN A 1 84 ? 1.624 9.155 18.241 1.00 82.75 84 ASN A O 1
ATOM 654 N N . GLN A 1 85 ? -0.141 7.865 17.766 1.00 82.00 85 GLN A N 1
ATOM 655 C CA . GLN A 1 85 ? 0.597 6.901 16.950 1.00 82.00 85 GLN A CA 1
ATOM 656 C C . GLN A 1 85 ? -0.245 6.480 15.753 1.00 82.00 85 GLN A C 1
ATOM 658 O O . GLN A 1 85 ? -1.408 6.129 15.932 1.00 82.00 85 GLN A O 1
ATOM 663 N N . LYS A 1 86 ? 0.344 6.493 14.550 1.00 86.62 86 LYS A N 1
ATOM 664 C CA . LYS A 1 86 ? -0.335 6.016 13.339 1.00 86.62 86 LYS A CA 1
ATOM 665 C C . LYS A 1 86 ? -0.829 4.573 13.539 1.00 86.62 86 LYS A C 1
ATOM 667 O O . LYS A 1 86 ? -0.068 3.760 14.062 1.00 86.62 86 LYS A O 1
ATOM 672 N N . PRO A 1 87 ? -2.049 4.241 13.084 1.00 87.31 87 PRO A N 1
ATOM 673 C CA . PRO A 1 87 ? -2.648 2.919 13.264 1.00 87.31 87 PRO A CA 1
ATOM 674 C C . PRO A 1 87 ? -2.031 1.863 12.342 1.00 87.31 87 PRO A C 1
ATOM 676 O O . PRO A 1 87 ? -2.383 0.694 12.413 1.00 87.31 87 PRO A O 1
ATOM 679 N N . ILE A 1 88 ? -1.161 2.288 11.426 1.00 89.88 88 ILE A N 1
ATOM 680 C CA . ILE A 1 88 ? -0.396 1.414 10.557 1.00 89.88 88 ILE A CA 1
ATOM 681 C C . ILE A 1 88 ? 0.986 2.021 10.330 1.00 89.88 88 ILE A C 1
ATOM 683 O O . ILE A 1 88 ? 1.151 3.238 10.201 1.00 89.88 88 ILE A O 1
ATOM 687 N N . THR A 1 89 ? 1.988 1.157 10.288 1.00 90.75 89 THR A N 1
ATOM 688 C CA . THR A 1 89 ? 3.344 1.479 9.849 1.00 90.75 89 THR A CA 1
ATOM 689 C C . THR A 1 89 ? 3.714 0.537 8.719 1.00 90.75 89 THR A C 1
ATOM 691 O O . THR A 1 89 ? 3.266 -0.612 8.686 1.00 90.75 89 THR A O 1
ATOM 694 N N . PHE A 1 90 ? 4.516 1.025 7.780 1.00 92.31 90 PHE A N 1
ATOM 695 C CA . PHE A 1 90 ? 4.976 0.216 6.666 1.00 92.31 90 PHE A CA 1
ATOM 696 C C . PHE A 1 90 ? 6.434 0.496 6.334 1.00 92.31 90 PHE A C 1
ATOM 698 O O . PHE A 1 90 ? 6.947 1.587 6.589 1.00 92.31 90 PHE A O 1
ATOM 705 N N . ASN A 1 91 ? 7.087 -0.506 5.759 1.00 92.75 91 ASN A N 1
ATOM 706 C CA . ASN A 1 91 ? 8.403 -0.383 5.156 1.00 92.75 91 ASN A CA 1
ATOM 707 C C . ASN A 1 91 ? 8.339 -0.937 3.733 1.00 92.75 91 ASN A C 1
ATOM 709 O O . ASN A 1 91 ? 7.899 -2.069 3.540 1.00 92.75 91 ASN A O 1
ATOM 713 N N . SER A 1 92 ? 8.766 -0.141 2.755 1.00 92.12 92 SER A N 1
ATOM 714 C CA . SER A 1 92 ? 8.825 -0.556 1.353 1.00 92.12 92 SER A CA 1
ATOM 715 C C . SER A 1 92 ? 10.277 -0.739 0.930 1.00 92.12 92 SER A C 1
ATOM 717 O O . SER A 1 92 ? 11.122 0.116 1.191 1.00 92.12 92 SER A O 1
ATOM 719 N N . GLN A 1 93 ? 10.567 -1.864 0.288 1.00 92.88 93 GLN A N 1
ATOM 720 C CA . GLN A 1 93 ? 11.893 -2.207 -0.198 1.00 92.88 93 GLN A CA 1
ATOM 721 C C . GLN A 1 93 ? 11.790 -2.719 -1.631 1.00 92.88 93 GLN A C 1
ATOM 723 O O . GLN A 1 93 ? 11.109 -3.709 -1.900 1.00 92.88 93 GLN A O 1
ATOM 728 N N . ILE A 1 94 ? 12.518 -2.081 -2.545 1.00 91.00 94 ILE A N 1
ATOM 729 C CA . ILE A 1 94 ? 12.727 -2.612 -3.892 1.00 91.00 94 ILE A CA 1
ATOM 730 C C . ILE A 1 94 ? 13.528 -3.912 -3.775 1.00 91.00 94 ILE A C 1
ATOM 732 O O . ILE A 1 94 ? 14.637 -3.925 -3.239 1.00 91.00 94 ILE A O 1
ATOM 736 N N . SER A 1 95 ? 12.942 -5.016 -4.234 1.00 86.62 95 SER A N 1
ATOM 737 C CA . SER A 1 95 ? 13.553 -6.350 -4.219 1.00 86.62 95 SER A CA 1
ATOM 738 C C . SER A 1 95 ? 14.157 -6.739 -5.576 1.00 86.62 95 SER A C 1
ATOM 740 O O . SER A 1 95 ? 14.893 -7.720 -5.657 1.00 86.62 95 SER A O 1
ATOM 742 N N . GLY A 1 96 ? 13.890 -5.948 -6.619 1.00 85.00 96 GLY A N 1
ATOM 743 C CA . GLY A 1 96 ? 14.419 -6.081 -7.976 1.00 85.00 96 GLY A CA 1
ATOM 744 C C . GLY A 1 96 ? 13.865 -4.982 -8.887 1.00 85.00 96 GLY A C 1
ATOM 745 O O . GLY A 1 96 ? 12.975 -4.239 -8.480 1.00 85.00 96 GLY A O 1
ATOM 746 N N . ASN A 1 97 ? 14.349 -4.886 -10.130 1.00 82.81 97 ASN A N 1
ATOM 747 C CA . ASN A 1 97 ? 13.975 -3.796 -11.051 1.00 82.81 97 ASN A CA 1
ATOM 748 C C . ASN A 1 97 ? 12.458 -3.647 -11.226 1.00 82.81 97 ASN A C 1
ATOM 750 O O . ASN A 1 97 ? 11.952 -2.543 -11.382 1.00 82.81 97 ASN A O 1
ATOM 754 N N . ASN A 1 98 ? 11.722 -4.753 -11.162 1.00 88.50 98 ASN A N 1
ATOM 755 C CA . ASN A 1 98 ? 10.276 -4.774 -11.327 1.00 88.50 98 ASN A CA 1
ATOM 756 C C . ASN A 1 98 ? 9.566 -5.384 -10.113 1.00 88.50 98 ASN A C 1
ATOM 758 O O . ASN A 1 98 ? 8.440 -5.853 -10.242 1.00 88.50 98 ASN A O 1
ATOM 762 N N . SER A 1 99 ? 10.210 -5.429 -8.944 1.00 88.94 99 SER A N 1
ATOM 763 C CA . SER A 1 99 ? 9.608 -6.013 -7.745 1.00 88.94 99 SER A CA 1
ATOM 764 C C . SER A 1 99 ? 9.850 -5.177 -6.492 1.00 88.94 99 SER A C 1
ATOM 766 O O . SER A 1 99 ? 10.935 -4.643 -6.262 1.00 88.94 99 SER A O 1
ATOM 768 N N . MET A 1 100 ? 8.821 -5.081 -5.656 1.00 92.12 100 MET A N 1
ATOM 769 C CA . MET A 1 100 ? 8.839 -4.352 -4.397 1.00 92.12 100 MET A CA 1
ATOM 770 C C . MET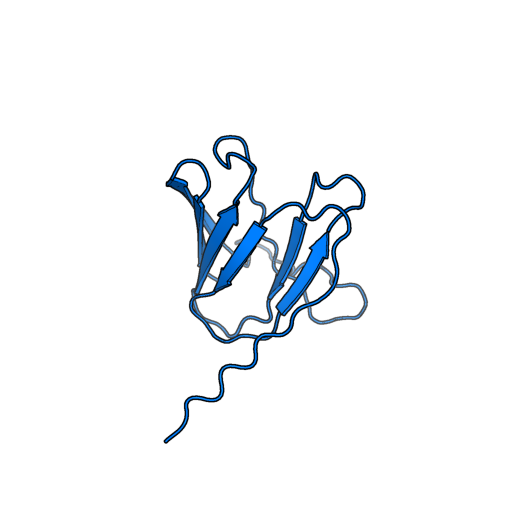 A 1 100 ? 8.128 -5.165 -3.321 1.00 92.12 100 MET A C 1
ATOM 772 O O . MET A 1 100 ? 7.055 -5.724 -3.539 1.00 92.12 100 MET A O 1
ATOM 776 N N . ASN A 1 101 ? 8.722 -5.183 -2.140 1.00 91.44 101 ASN A N 1
ATOM 777 C CA . ASN A 1 101 ? 8.159 -5.772 -0.941 1.00 91.44 101 ASN A CA 1
ATOM 778 C C . ASN A 1 101 ? 7.686 -4.647 -0.023 1.00 91.44 101 ASN A C 1
ATOM 780 O O . ASN A 1 101 ? 8.439 -3.710 0.234 1.00 91.44 101 ASN A O 1
ATOM 784 N N . VAL A 1 102 ? 6.461 -4.742 0.485 1.00 91.31 102 VAL A N 1
ATOM 785 C CA . VAL A 1 102 ? 5.900 -3.796 1.452 1.00 91.31 102 VAL A CA 1
ATOM 786 C C . VAL A 1 102 ? 5.474 -4.566 2.693 1.00 91.31 102 VAL A C 1
ATOM 788 O O . VAL A 1 102 ? 4.503 -5.324 2.678 1.00 91.31 102 VAL A O 1
ATOM 791 N N . GLU A 1 103 ? 6.230 -4.397 3.772 1.00 90.56 103 GLU A N 1
ATOM 792 C CA . GLU A 1 103 ? 5.909 -4.959 5.080 1.00 90.56 103 GLU A CA 1
ATOM 793 C C . GLU A 1 103 ? 4.991 -4.006 5.836 1.00 90.56 103 GLU A C 1
ATOM 795 O O . GLU A 1 103 ? 5.342 -2.844 6.031 1.00 90.56 103 GLU A O 1
ATOM 800 N N . LEU A 1 104 ? 3.842 -4.501 6.298 1.00 89.06 104 LEU A N 1
ATOM 801 C CA . LEU A 1 104 ? 2.844 -3.724 7.034 1.00 89.06 104 LEU A CA 1
ATOM 802 C C . LEU A 1 104 ? 2.699 -4.239 8.463 1.00 89.06 104 LEU A C 1
ATOM 804 O O . LEU A 1 104 ? 2.707 -5.449 8.705 1.00 89.06 104 LEU A O 1
ATOM 808 N N . ARG A 1 105 ? 2.536 -3.309 9.408 1.00 86.62 105 ARG A N 1
ATOM 809 C CA . ARG A 1 105 ? 2.275 -3.580 10.827 1.00 86.62 105 ARG A CA 1
ATOM 810 C C . ARG A 1 105 ? 1.164 -2.663 11.331 1.00 86.62 105 ARG A C 1
ATOM 812 O O . ARG A 1 105 ? 1.265 -1.450 11.148 1.00 86.62 105 ARG A O 1
ATOM 819 N N . ILE A 1 106 ? 0.143 -3.257 11.947 1.00 82.44 106 ILE A N 1
ATOM 820 C CA . ILE A 1 106 ? -0.989 -2.582 12.607 1.00 82.44 106 ILE A CA 1
ATOM 821 C C . ILE A 1 106 ? -0.708 -2.514 14.104 1.00 82.44 106 ILE A C 1
ATOM 823 O O . ILE A 1 106 ? -0.309 -3.569 14.649 1.00 82.44 106 ILE A O 1
#

Secondary structure (DSSP, 8-state):
------------S----EEEEESS---EEEEE-TTSS-EEEEE---SS-EEEEEEESSS--TT-------B-SSTT--B---SSS-S-EEEEEEEETTEEEEEEE-

Sequence (106 aa):
MEDNTSQIETGASGHPDFIISYHHKLPHEERQLLDGSTKTVGVVIKQSSFLVVIVSHTVSLESCSVDCTLLYDNAEKSEVHFINQKPITFNSQISGNNSMNVELRI

pLDDT: mean 73.78, std 17.47, range [30.23, 92.88]

Organism: NCBI:txid370355

Foldseek 3Di:
DDPPDDDDDDDDDDDQAKDKDKPDPWDKDWDADPVNPDIDMGTDDDQDKIKIKIFTPPAFCPPPDDDDFQFDPDPVSHGDDDDPDGPKDWDWDAPDRGMIMIIMHD

Radius of gyration: 15.69 Å; chains: 1; bounding box: 34×47×43 Å

InterPro domains:
  IPR040430 Putative transcriptional regulator CudA-like [PTHR38092] (9-106)
  IPR060320 DG1062/SHA-B, N-terminal domain [PF28397] (25-106)